Protein AF-A0A356QRQ1-F1 (afdb_monomer)

pLDDT: mean 95.32, std 6.41, range [57.16, 98.81]

Radius of gyration: 22.32 Å; Cα contacts (8 Å, |Δi|>4): 211; chains: 1; bounding box: 49×41×62 Å

Nearest PDB structures (foldseek):
  5tx7-assembly1_B  TM=9.606E-01  e=2.719E-17  Nitratidesulfovibrio vulgaris
  6pex-assembly1_A  TM=8.572E-01  e=1.741E-10  Vitis vinifera
  6ttb-assembly1_A  TM=8.511E-01  e=3.776E-10  Staphylococcus aureus
  2d0i-assembly2_C  TM=7.339E-01  e=2.917E-10  Pyrococcus horikoshii OT3
  6ttb-assembly1_B  TM=7.199E-01  e=9.935E-10  Staphylococcus aureus

Sequence (153 aa):
LSAENLAELPHLKLISVLATGVNVVDLEAAGARGITVCNVPGYSTPNVAQAVFALLLELTNQTALHAAEVRDGGWSSCPDFCFWRGELVELDGRTLGLVGYGAIGQAVAAVGRALGMNVLAARRKSSVSAEGVTYTDVDTIFRESDVVSLHCP

Solvent-accessible surface area (backbone atoms only — not comparable to full-atom values): 8901 Å² total; per-residue (Å²): 82,50,58,67,62,56,63,79,41,88,82,62,53,71,45,77,41,98,32,61,74,60,88,65,42,41,61,65,51,32,50,78,67,66,27,47,79,47,62,43,72,74,84,49,34,70,57,55,29,50,51,54,50,54,54,50,49,39,69,26,62,38,57,71,59,55,55,49,40,48,75,74,41,48,61,83,68,43,94,53,99,71,86,77,95,68,80,74,57,78,53,57,76,34,28,39,13,27,45,19,63,47,75,43,30,48,47,36,49,54,53,41,46,75,52,44,23,44,35,37,33,21,63,97,67,96,67,83,63,56,89,84,38,46,72,50,55,65,71,55,33,72,74,67,33,80,40,79,48,84,48,63,137

Mean predicted aligned error: 4.33 Å

Foldseek 3Di:
DDLVVVVVCLPAAEDEAAAPDDVVDPPVSCVVSNHYYHYDPPPCLLVLLVVVVVVVQCVQQVVVVVVVCVVVCVCVPDPDNDDDDDHHDQLAAFEEEEEDCPSNNVSNQVVSVVSNYQYEYEDDDDDPADPRYHYDHPVCSVVRGPHYDYDDD

Structure (mmCIF, N/CA/C/O backbone):
data_AF-A0A356QRQ1-F1
#
_entry.id   AF-A0A356QRQ1-F1
#
loop_
_atom_site.group_PDB
_atom_site.id
_atom_site.type_symbol
_atom_site.label_atom_id
_atom_site.label_alt_id
_atom_site.label_comp_id
_atom_site.label_asym_id
_atom_site.label_entity_id
_atom_site.label_seq_id
_atom_site.pdbx_PDB_ins_code
_atom_site.Cartn_x
_atom_site.Cartn_y
_atom_site.Cartn_z
_atom_site.occupancy
_atom_site.B_iso_or_equiv
_atom_site.auth_seq_id
_atom_site.auth_comp_id
_atom_site.auth_asym_id
_atom_site.auth_atom_id
_atom_site.pdbx_PDB_model_num
ATOM 1 N N . LEU A 1 1 ? -20.066 -11.560 12.930 1.00 94.38 1 LEU A N 1
ATOM 2 C CA . LEU A 1 1 ? -20.789 -11.760 14.201 1.00 94.38 1 LEU A CA 1
ATOM 3 C C . LEU A 1 1 ? -21.865 -10.697 14.293 1.00 94.38 1 LEU A C 1
ATOM 5 O O . LEU A 1 1 ? -21.554 -9.556 14.618 1.00 94.38 1 LEU A O 1
ATOM 9 N N . SER A 1 2 ? -23.086 -11.062 13.905 1.00 97.44 2 SER A N 1
ATOM 10 C CA . SER A 1 2 ? -24.252 -10.176 13.966 1.00 97.44 2 SER A CA 1
ATOM 11 C C . SER A 1 2 ? -24.839 -10.124 15.379 1.00 97.44 2 SER A C 1
ATOM 13 O O . SER A 1 2 ? -24.527 -10.969 16.224 1.00 97.44 2 SER A O 1
ATOM 15 N N . ALA A 1 3 ? -25.748 -9.178 15.621 1.00 97.38 3 ALA A N 1
ATOM 16 C CA . ALA A 1 3 ? -26.523 -9.114 16.856 1.00 97.38 3 ALA A CA 1
ATOM 17 C C . ALA A 1 3 ? -27.266 -10.424 17.190 1.00 97.38 3 ALA A C 1
ATOM 19 O O . ALA A 1 3 ? -27.376 -10.753 18.374 1.00 97.38 3 ALA A O 1
ATOM 20 N N . GLU A 1 4 ? -27.739 -11.157 16.175 1.00 97.75 4 GLU A N 1
ATOM 21 C CA . GLU A 1 4 ? -28.411 -12.458 16.310 1.00 97.75 4 GLU A CA 1
ATOM 22 C C . GLU A 1 4 ? -27.442 -13.530 16.812 1.00 97.75 4 GLU A C 1
ATOM 24 O O . GLU A 1 4 ? -27.704 -14.143 17.842 1.00 97.75 4 GLU A O 1
ATOM 29 N N . ASN A 1 5 ? -26.266 -13.676 16.182 1.00 97.12 5 ASN A N 1
ATOM 30 C CA . ASN A 1 5 ? -25.255 -14.641 16.642 1.00 97.12 5 ASN A CA 1
ATOM 31 C C . ASN A 1 5 ? -24.832 -14.367 18.091 1.00 97.12 5 ASN A C 1
ATOM 33 O O . ASN A 1 5 ? -24.624 -15.282 18.880 1.00 97.12 5 ASN A O 1
ATOM 37 N N . LEU A 1 6 ? -24.692 -13.088 18.447 1.00 97.75 6 LEU A N 1
ATOM 38 C CA . LEU A 1 6 ? -24.306 -12.677 19.794 1.00 97.75 6 LEU A CA 1
ATOM 39 C C . LEU A 1 6 ? -25.413 -12.942 20.832 1.00 97.75 6 LEU A C 1
ATOM 41 O O . LEU A 1 6 ? -25.104 -13.075 22.013 1.00 97.75 6 LEU A O 1
ATOM 45 N N . ALA A 1 7 ? -26.684 -13.030 20.420 1.00 96.81 7 ALA A N 1
ATOM 46 C CA . ALA A 1 7 ? -27.801 -13.368 21.307 1.00 96.81 7 ALA A CA 1
ATOM 47 C C . ALA A 1 7 ? -27.748 -14.829 21.772 1.00 96.81 7 ALA A C 1
ATOM 49 O O . ALA A 1 7 ? -28.129 -15.136 22.899 1.00 96.81 7 ALA A O 1
ATOM 50 N N . GLU A 1 8 ? -27.251 -15.715 20.910 1.00 97.88 8 GLU A N 1
ATOM 51 C CA . GLU A 1 8 ? -27.172 -17.159 21.147 1.00 97.88 8 GLU A CA 1
ATOM 52 C C . GLU A 1 8 ? -26.002 -17.556 22.067 1.00 97.88 8 GLU A C 1
ATOM 54 O O . GLU A 1 8 ? -25.875 -18.718 22.450 1.00 97.88 8 GLU A O 1
ATOM 59 N N . LEU A 1 9 ? -25.146 -16.601 22.453 1.00 97.62 9 LEU A N 1
ATOM 60 C CA . LEU A 1 9 ? -23.913 -16.835 23.210 1.00 97.62 9 LEU A CA 1
ATOM 61 C C . LEU A 1 9 ? -23.947 -16.134 24.586 1.00 97.62 9 LEU A C 1
ATOM 63 O O . LEU A 1 9 ? -23.162 -15.215 24.831 1.00 97.62 9 LEU A O 1
ATOM 67 N N . PRO A 1 10 ? -24.805 -16.572 25.532 1.00 95.81 10 PRO A N 1
ATOM 68 C CA . PRO A 1 10 ? -25.087 -15.847 26.781 1.00 95.81 10 PRO A CA 1
ATOM 69 C C . PRO A 1 10 ? -23.897 -15.745 27.749 1.00 95.81 10 PRO A C 1
ATOM 71 O O . PRO A 1 10 ? -23.930 -14.965 28.698 1.00 95.81 10 PRO A O 1
ATOM 74 N N . HIS A 1 11 ? -22.848 -16.542 27.541 1.00 97.88 11 HIS A N 1
ATOM 75 C CA . HIS A 1 11 ? -21.644 -16.552 28.376 1.00 97.88 11 HIS A CA 1
ATOM 76 C C . HIS A 1 11 ? -20.420 -15.932 27.692 1.00 97.88 11 HIS A C 1
ATOM 78 O O . HIS A 1 11 ? -19.337 -15.927 28.283 1.00 97.88 11 HIS A O 1
ATOM 84 N N . LEU A 1 12 ? -20.561 -15.426 26.462 1.00 98.31 12 LEU A N 1
ATOM 85 C CA . LEU A 1 12 ? -19.465 -14.786 25.743 1.00 98.31 12 LEU A CA 1
ATOM 86 C C . LEU A 1 12 ? -19.078 -13.475 26.435 1.00 98.31 12 LEU A C 1
ATOM 88 O O . LEU A 1 12 ? -19.932 -12.658 26.757 1.00 98.31 12 LEU A O 1
ATOM 92 N N . LYS A 1 13 ? -17.777 -13.277 26.660 1.00 98.19 13 LYS A N 1
ATOM 93 C CA . LYS A 1 13 ? -17.234 -12.074 27.324 1.00 98.19 13 LYS A CA 1
ATOM 94 C C . LYS A 1 13 ? -16.195 -11.331 26.490 1.00 98.19 13 LYS A C 1
ATOM 96 O O . LYS A 1 13 ? -15.921 -10.164 26.748 1.00 98.19 13 LYS A O 1
ATOM 101 N N . LEU A 1 14 ? -15.594 -12.013 25.517 1.00 98.19 14 LEU A N 1
ATOM 102 C CA . LEU A 1 14 ? -14.478 -11.499 24.736 1.00 98.19 14 LEU A CA 1
ATOM 103 C C . LEU A 1 14 ? -14.535 -12.037 23.308 1.00 98.19 14 LEU A C 1
ATOM 105 O O . LEU A 1 14 ? -14.670 -13.241 23.103 1.00 98.19 14 LEU A O 1
ATOM 109 N N . ILE A 1 15 ? -14.345 -11.144 22.343 1.00 98.31 15 ILE A N 1
ATOM 110 C CA . ILE A 1 15 ? -14.092 -11.455 20.938 1.00 98.31 15 ILE A CA 1
ATOM 111 C C . ILE A 1 15 ? -12.729 -10.863 20.589 1.00 98.31 15 ILE A C 1
ATOM 113 O O . ILE A 1 15 ? -12.535 -9.655 20.689 1.00 98.31 15 ILE A O 1
ATOM 117 N N . SER A 1 16 ? -11.784 -11.701 20.167 1.00 97.75 16 SER A N 1
ATOM 118 C CA . SER A 1 16 ? -10.493 -11.246 19.647 1.00 97.75 16 SER A CA 1
ATOM 119 C C . SER A 1 16 ? -10.456 -11.463 18.141 1.00 97.75 16 SER A C 1
ATOM 121 O O . SER A 1 16 ? -10.462 -12.601 17.670 1.00 97.75 16 SER A O 1
ATOM 123 N N . VAL A 1 17 ? -10.471 -10.373 17.380 1.00 97.31 17 VAL A N 1
ATOM 124 C CA . VAL A 1 17 ? -10.437 -10.410 15.920 1.00 97.31 17 VAL A CA 1
ATOM 125 C C . VAL A 1 17 ? -8.990 -10.552 15.465 1.00 97.31 17 VAL A C 1
ATOM 127 O O . VAL A 1 17 ? -8.145 -9.714 15.777 1.00 97.31 17 VAL A O 1
ATOM 130 N N . LEU A 1 18 ? -8.712 -11.586 14.672 1.00 96.12 18 LEU A N 1
ATOM 131 C CA . LEU A 1 18 ? -7.393 -11.857 14.087 1.00 96.12 18 LEU A CA 1
ATOM 132 C C . LEU A 1 18 ? -7.106 -10.957 12.869 1.00 96.12 18 LEU A C 1
ATOM 134 O O . LEU A 1 18 ? -6.673 -11.420 11.819 1.00 96.12 18 LEU A O 1
ATOM 138 N N . ALA A 1 19 ? -7.405 -9.665 12.995 1.00 94.31 19 ALA A N 1
ATOM 139 C CA . ALA A 1 19 ? -7.209 -8.648 11.972 1.00 94.31 19 ALA A CA 1
ATOM 140 C C . ALA A 1 19 ? -7.131 -7.256 12.614 1.00 94.31 19 ALA A C 1
ATOM 142 O O . ALA A 1 19 ? -7.434 -7.079 13.793 1.00 94.31 19 ALA A O 1
ATOM 143 N N . THR A 1 20 ? -6.763 -6.245 11.825 1.00 93.88 20 THR A N 1
ATOM 144 C CA . THR A 1 20 ? -6.854 -4.839 12.249 1.00 93.88 20 THR A CA 1
ATOM 145 C C . THR A 1 20 ? -8.283 -4.297 12.115 1.00 93.88 20 THR A C 1
ATOM 147 O O . THR A 1 20 ? -8.735 -3.557 12.985 1.00 93.88 20 THR A O 1
ATOM 150 N N . GLY A 1 21 ? -9.009 -4.668 11.055 1.00 91.44 21 GLY A N 1
ATOM 151 C CA . GLY A 1 21 ? -10.411 -4.286 10.860 1.00 91.44 21 GLY A CA 1
ATOM 152 C C . GLY A 1 21 ? -11.358 -5.092 11.750 1.00 91.44 21 GLY A C 1
ATOM 153 O O . GLY A 1 21 ? -11.165 -6.290 11.937 1.00 91.44 21 GLY A O 1
ATOM 154 N N . VAL A 1 22 ? -12.387 -4.431 12.284 1.00 95.38 22 VAL A N 1
ATOM 155 C CA . VAL A 1 22 ? -13.402 -5.034 13.174 1.00 95.38 22 VAL A CA 1
ATOM 156 C C . VAL A 1 22 ? -14.822 -4.967 12.604 1.00 95.38 22 VAL A C 1
ATOM 158 O O . VAL A 1 22 ? -15.771 -5.357 13.270 1.00 95.38 22 VAL A O 1
ATOM 161 N N . ASN A 1 23 ? -14.975 -4.539 11.350 1.00 93.69 23 ASN A N 1
ATOM 162 C CA . ASN A 1 23 ? -16.251 -4.398 10.633 1.00 93.69 23 ASN A CA 1
ATOM 163 C C . ASN A 1 23 ? -17.017 -5.720 10.428 1.00 93.69 23 ASN A C 1
ATOM 165 O O . ASN A 1 23 ? -18.154 -5.713 9.971 1.00 93.69 23 ASN A O 1
ATOM 169 N N . VAL A 1 24 ? -16.406 -6.855 10.771 1.00 95.12 24 VAL A N 1
ATOM 170 C CA . VAL A 1 24 ? -17.046 -8.178 10.792 1.00 95.12 24 VAL A CA 1
ATOM 171 C C . VAL A 1 24 ? -17.787 -8.469 12.105 1.00 95.12 24 VAL A C 1
ATOM 173 O O . VAL A 1 24 ? -18.426 -9.517 12.224 1.00 95.12 24 VAL A O 1
ATOM 176 N N . VAL A 1 25 ? -17.696 -7.585 13.102 1.00 97.25 25 VAL A N 1
ATOM 177 C CA . VAL A 1 25 ? -18.378 -7.686 14.398 1.00 97.25 25 VAL A CA 1
ATOM 178 C C . VAL A 1 25 ? -19.322 -6.501 14.555 1.00 97.25 25 VAL A C 1
ATOM 180 O O . VAL A 1 25 ? -18.917 -5.355 14.374 1.00 97.25 25 VAL A O 1
ATOM 183 N N . ASP A 1 26 ? -20.567 -6.775 14.931 1.00 97.75 26 ASP A N 1
ATOM 184 C CA . ASP A 1 26 ? -21.500 -5.744 15.374 1.00 97.75 26 ASP A CA 1
ATOM 185 C C . ASP A 1 26 ? -21.047 -5.200 16.738 1.00 97.75 26 ASP A C 1
ATOM 187 O O . ASP A 1 26 ? -21.302 -5.792 17.791 1.00 97.75 26 ASP A O 1
ATOM 191 N N . LEU A 1 27 ? -20.285 -4.104 16.705 1.00 97.81 27 LEU A N 1
ATOM 192 C CA . LEU A 1 27 ? -19.688 -3.503 17.898 1.00 97.81 27 LEU A CA 1
ATOM 193 C C . LEU A 1 27 ? -20.742 -2.930 18.848 1.00 97.81 27 LEU A C 1
ATOM 195 O O . LEU A 1 27 ? -20.533 -2.946 20.061 1.00 97.81 27 LEU A O 1
ATOM 199 N N . GLU A 1 28 ? -21.862 -2.445 18.312 1.00 97.94 28 GLU A N 1
ATOM 200 C CA . GLU A 1 28 ? -22.953 -1.897 19.113 1.00 97.94 28 GLU A CA 1
ATOM 201 C C . GLU A 1 28 ? -23.658 -3.021 19.876 1.00 97.94 28 GLU A C 1
ATOM 203 O O . GLU A 1 28 ? -23.780 -2.958 21.101 1.00 97.94 28 GLU A O 1
ATOM 208 N N . ALA A 1 29 ? -24.018 -4.109 19.190 1.00 97.81 29 ALA A N 1
ATOM 209 C CA . ALA A 1 29 ? -24.637 -5.269 19.822 1.00 97.81 29 ALA A CA 1
ATOM 210 C C . ALA A 1 29 ? -23.697 -5.998 20.797 1.00 97.81 29 ALA A C 1
ATOM 212 O O . ALA A 1 29 ? -24.154 -6.530 21.813 1.00 97.81 29 ALA A O 1
ATOM 213 N N . ALA A 1 30 ? -22.392 -6.037 20.508 1.00 97.81 30 ALA A N 1
ATOM 214 C CA . ALA A 1 30 ? -21.390 -6.565 21.431 1.00 97.81 30 ALA A CA 1
ATOM 215 C C . ALA A 1 30 ? -21.286 -5.688 22.690 1.00 97.81 30 ALA A C 1
ATOM 217 O O . ALA A 1 30 ? -21.359 -6.200 23.810 1.00 97.81 30 ALA A O 1
ATOM 218 N N . GLY A 1 31 ? -21.206 -4.365 22.511 1.00 97.62 31 GLY A N 1
ATOM 219 C CA . GLY A 1 31 ? -21.138 -3.390 23.598 1.00 97.62 31 GLY A CA 1
ATOM 220 C C . GLY A 1 31 ? -22.374 -3.410 24.499 1.00 97.62 31 GLY A C 1
ATOM 221 O O . GLY A 1 31 ? -22.234 -3.455 25.721 1.00 97.62 31 GLY A O 1
ATOM 222 N N . ALA A 1 32 ? -23.576 -3.480 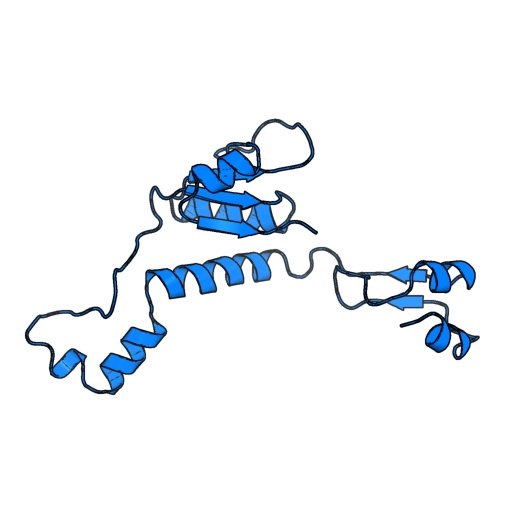23.919 1.00 97.62 32 ALA A N 1
ATOM 223 C CA . ALA A 1 32 ? -24.839 -3.562 24.661 1.00 97.62 32 ALA A CA 1
ATOM 224 C C . ALA A 1 32 ? -24.930 -4.798 25.577 1.00 97.62 32 ALA A C 1
ATOM 226 O O . ALA A 1 32 ? -25.646 -4.782 26.577 1.00 97.62 32 ALA A O 1
ATOM 227 N N . ARG A 1 33 ? -24.189 -5.865 25.257 1.00 97.00 33 ARG A N 1
ATOM 228 C CA . ARG A 1 33 ? -24.112 -7.106 26.045 1.00 97.00 33 ARG A CA 1
ATOM 229 C C . ARG A 1 33 ? -22.884 -7.176 26.957 1.00 97.00 33 ARG A C 1
ATOM 231 O O . ARG A 1 33 ? -22.670 -8.198 27.603 1.00 97.00 33 ARG A O 1
ATOM 238 N N . GLY A 1 34 ? -22.070 -6.120 27.013 1.00 97.75 34 GLY A N 1
ATOM 239 C CA . GLY A 1 34 ? -20.839 -6.094 27.806 1.00 97.75 34 GLY A CA 1
ATOM 240 C C . GLY A 1 34 ? -19.739 -7.021 27.276 1.00 97.75 34 GLY A C 1
ATOM 241 O O . GLY A 1 34 ? -18.892 -7.466 28.048 1.00 97.75 34 GLY A O 1
ATOM 242 N N . ILE A 1 35 ? -19.752 -7.336 25.977 1.00 98.56 35 ILE A N 1
ATOM 243 C CA . ILE A 1 35 ? -18.738 -8.169 25.325 1.00 98.56 35 ILE A CA 1
ATOM 244 C C . ILE A 1 35 ? -17.595 -7.268 24.853 1.00 98.56 35 ILE A C 1
ATOM 246 O O . ILE A 1 35 ? -17.792 -6.382 24.023 1.00 98.56 35 ILE A O 1
ATOM 250 N N . THR A 1 36 ? -16.380 -7.522 25.336 1.00 98.38 36 THR A N 1
ATOM 251 C CA . THR A 1 36 ? -15.184 -6.806 24.872 1.00 98.38 36 THR A CA 1
ATOM 252 C C . THR A 1 36 ? -14.792 -7.282 23.475 1.00 98.38 36 THR A C 1
ATOM 254 O O . THR A 1 36 ? -14.698 -8.486 23.237 1.00 98.38 36 THR A O 1
ATOM 257 N N . VAL A 1 37 ? -14.500 -6.351 22.563 1.00 98.06 37 VAL A N 1
ATOM 258 C CA . VAL A 1 37 ? -13.960 -6.657 21.229 1.00 98.06 37 VAL A CA 1
ATOM 259 C C . VAL A 1 37 ? -12.542 -6.105 21.111 1.00 98.06 37 VAL A C 1
ATOM 261 O O . VAL A 1 37 ? -12.323 -4.905 21.250 1.00 98.06 37 VAL A O 1
ATOM 264 N N . CYS A 1 38 ? -11.585 -6.988 20.835 1.00 97.88 38 CYS A N 1
ATOM 265 C CA . CYS A 1 38 ? -10.180 -6.662 20.606 1.00 97.88 38 CYS A CA 1
ATOM 266 C C . CYS A 1 38 ? -9.803 -6.913 19.142 1.00 97.88 38 CYS A C 1
ATOM 268 O O . CYS A 1 38 ? -10.385 -7.774 18.482 1.00 97.88 38 CYS A O 1
ATOM 270 N N . ASN A 1 39 ? -8.794 -6.200 18.648 1.00 97.31 39 ASN A N 1
ATOM 271 C CA . ASN A 1 39 ? -8.203 -6.405 17.328 1.00 97.31 39 ASN A CA 1
ATOM 272 C C . ASN A 1 39 ? -6.674 -6.505 17.428 1.00 97.31 39 ASN A C 1
ATOM 274 O O . ASN A 1 39 ? -6.091 -6.306 18.495 1.00 97.31 39 ASN A O 1
ATOM 278 N N . VAL A 1 40 ? -6.022 -6.794 16.303 1.00 95.94 40 VAL A N 1
ATOM 279 C CA . VAL A 1 40 ? -4.559 -6.832 16.201 1.00 95.94 40 VAL A CA 1
ATOM 280 C C . VAL A 1 40 ? -4.107 -5.755 15.207 1.00 95.94 40 VAL A C 1
ATOM 282 O O . VAL A 1 40 ? -4.121 -5.980 13.992 1.00 95.94 40 VAL A O 1
ATOM 285 N N . PRO A 1 41 ? -3.749 -4.545 15.669 1.00 92.94 41 PRO A N 1
ATOM 286 C CA . PRO A 1 41 ? -3.205 -3.509 14.800 1.00 92.94 41 PRO A CA 1
ATOM 287 C C . PRO A 1 41 ? -1.725 -3.763 14.474 1.00 92.94 41 PRO A C 1
ATOM 289 O O . PRO A 1 41 ? -0.970 -4.286 15.287 1.00 92.94 41 PRO A O 1
ATOM 292 N N . GLY A 1 42 ? -1.293 -3.361 13.276 1.00 91.94 42 GLY A N 1
ATOM 293 C CA . GLY A 1 42 ? 0.129 -3.255 12.917 1.00 91.94 42 GLY A CA 1
ATOM 294 C C . GLY A 1 42 ? 0.868 -4.559 12.587 1.00 91.94 42 GLY A C 1
ATOM 295 O O . GLY A 1 42 ? 2.006 -4.473 12.129 1.00 91.94 42 GLY A O 1
ATOM 296 N N . TYR A 1 43 ? 0.240 -5.733 12.737 1.00 93.50 43 TYR A N 1
ATOM 297 C CA .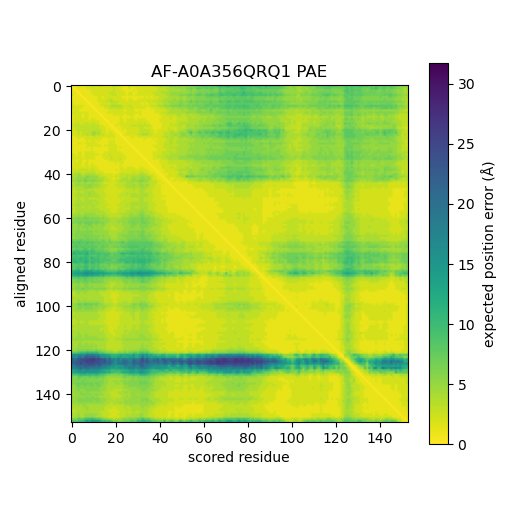 TYR A 1 43 ? 0.881 -7.049 12.551 1.00 93.50 43 TYR A CA 1
ATOM 298 C C . TYR A 1 43 ? 1.473 -7.283 11.151 1.00 93.50 43 TYR A C 1
ATOM 300 O O . TYR A 1 43 ? 2.409 -8.064 11.004 1.00 93.50 43 TYR A O 1
ATOM 308 N N . SER A 1 44 ? 0.932 -6.623 10.124 1.00 94.31 44 SER A N 1
ATOM 309 C CA . SER A 1 44 ? 1.283 -6.857 8.719 1.00 94.31 44 SER A CA 1
ATOM 310 C C . SER A 1 44 ? 1.896 -5.647 8.021 1.00 94.31 44 SER A C 1
ATOM 312 O O . SER A 1 44 ? 2.070 -5.692 6.808 1.00 94.31 44 SER A O 1
ATOM 314 N N . THR A 1 45 ? 2.264 -4.579 8.741 1.00 96.50 45 THR A N 1
ATOM 315 C CA . THR A 1 45 ? 2.749 -3.333 8.112 1.00 96.50 45 THR A CA 1
ATOM 316 C C . THR A 1 45 ? 3.870 -3.564 7.080 1.00 96.50 45 THR A C 1
ATOM 318 O O . THR A 1 45 ? 3.705 -3.121 5.941 1.00 96.50 45 THR A O 1
ATOM 321 N N . PRO A 1 46 ? 4.962 -4.297 7.392 1.00 96.81 46 PRO A N 1
ATOM 322 C CA . PRO A 1 46 ? 6.010 -4.571 6.406 1.00 96.81 46 PRO A CA 1
ATOM 323 C C . PRO A 1 46 ? 5.532 -5.469 5.261 1.00 96.81 46 PRO A C 1
ATOM 325 O O . PRO A 1 46 ? 5.924 -5.265 4.119 1.00 96.81 46 PRO A O 1
ATOM 328 N N . ASN A 1 47 ? 4.668 -6.443 5.555 1.00 98.00 47 ASN A N 1
ATOM 329 C CA . ASN A 1 47 ? 4.159 -7.391 4.566 1.00 98.00 47 ASN A CA 1
ATOM 330 C C . ASN A 1 47 ? 3.256 -6.696 3.533 1.00 98.00 47 ASN A C 1
ATOM 332 O O . ASN A 1 47 ? 3.433 -6.890 2.336 1.00 98.00 47 ASN A O 1
ATOM 336 N N . VAL A 1 48 ? 2.357 -5.811 3.977 1.00 98.31 48 VAL A N 1
ATOM 337 C CA . VAL A 1 48 ? 1.515 -5.018 3.070 1.00 98.31 48 VAL A CA 1
ATOM 338 C C . VAL A 1 48 ? 2.376 -4.098 2.206 1.00 98.31 48 VAL A C 1
ATOM 340 O O . VAL A 1 48 ? 2.141 -4.009 1.005 1.00 98.31 48 VAL A O 1
ATOM 343 N N . ALA A 1 49 ? 3.401 -3.458 2.779 1.00 98.44 49 ALA A N 1
ATOM 344 C CA . ALA A 1 49 ? 4.322 -2.641 1.995 1.00 98.44 49 ALA A CA 1
ATOM 345 C C . ALA A 1 49 ? 5.062 -3.471 0.930 1.00 98.44 49 ALA A C 1
ATOM 347 O O . ALA A 1 49 ? 5.136 -3.057 -0.222 1.00 98.44 49 ALA A O 1
ATOM 348 N N . GLN A 1 50 ? 5.541 -4.669 1.276 1.00 98.69 50 GLN A N 1
ATOM 349 C CA . GLN A 1 50 ? 6.157 -5.591 0.315 1.00 98.69 50 GLN A CA 1
ATOM 350 C C . GLN A 1 50 ? 5.182 -6.007 -0.792 1.00 98.69 50 GLN A C 1
ATOM 352 O O . GLN A 1 50 ? 5.570 -6.038 -1.955 1.00 98.69 50 GLN A O 1
ATOM 357 N N . ALA A 1 51 ? 3.918 -6.277 -0.456 1.00 98.69 51 ALA A N 1
ATOM 358 C CA . ALA A 1 51 ? 2.899 -6.642 -1.436 1.00 98.69 51 ALA A CA 1
ATOM 359 C C . ALA A 1 51 ? 2.630 -5.517 -2.451 1.00 98.69 51 ALA A C 1
ATOM 361 O O . ALA A 1 51 ? 2.482 -5.803 -3.637 1.00 98.69 51 ALA A O 1
ATOM 362 N N . VAL A 1 52 ? 2.634 -4.246 -2.020 1.00 98.81 52 VAL A N 1
ATOM 363 C CA . VAL A 1 52 ? 2.527 -3.089 -2.932 1.00 98.81 52 VAL A CA 1
ATOM 364 C C . VAL A 1 52 ? 3.629 -3.130 -3.990 1.00 98.81 52 VAL A C 1
ATOM 366 O O . VAL A 1 52 ? 3.337 -3.027 -5.178 1.00 98.81 52 VAL A O 1
ATOM 369 N N . PHE A 1 53 ? 4.883 -3.333 -3.578 1.00 98.75 53 PHE A N 1
ATOM 370 C CA . PHE A 1 53 ? 6.006 -3.366 -4.517 1.00 98.75 53 PHE A CA 1
ATOM 371 C C . PHE A 1 53 ? 6.087 -4.660 -5.322 1.00 98.75 53 PHE A C 1
ATOM 373 O O . PHE A 1 53 ? 6.514 -4.609 -6.467 1.00 98.75 53 PHE A O 1
ATOM 380 N N . ALA A 1 54 ? 5.633 -5.796 -4.790 1.00 98.75 54 ALA A N 1
ATOM 381 C CA . ALA A 1 54 ? 5.515 -7.026 -5.569 1.00 98.75 54 ALA A CA 1
ATOM 382 C C . ALA A 1 54 ? 4.550 -6.841 -6.752 1.00 98.75 54 ALA A C 1
ATOM 384 O O . ALA A 1 54 ? 4.878 -7.206 -7.878 1.00 98.75 54 ALA A O 1
ATOM 385 N N . LEU A 1 55 ? 3.392 -6.217 -6.509 1.00 98.75 55 LEU A N 1
ATOM 386 C CA . LEU A 1 55 ? 2.421 -5.898 -7.557 1.00 98.75 55 LEU A CA 1
ATOM 387 C C . LEU A 1 55 ? 2.968 -4.853 -8.532 1.00 98.75 55 LEU A C 1
ATOM 389 O O . LEU A 1 55 ? 2.899 -5.053 -9.741 1.00 98.75 55 LEU A O 1
ATOM 393 N N . LEU A 1 56 ? 3.530 -3.756 -8.016 1.00 98.62 56 LEU A N 1
ATOM 394 C CA . LEU A 1 56 ? 4.073 -2.685 -8.848 1.00 98.62 56 LEU A CA 1
ATOM 395 C C . LEU A 1 56 ? 5.203 -3.187 -9.755 1.00 98.62 56 LEU A C 1
ATOM 397 O O . LEU A 1 56 ? 5.174 -2.929 -10.952 1.00 98.62 56 LEU A O 1
ATOM 401 N N . LEU A 1 57 ? 6.166 -3.934 -9.212 1.00 98.50 57 LEU A N 1
ATOM 402 C CA . LEU A 1 57 ? 7.302 -4.437 -9.985 1.00 98.50 57 LEU A CA 1
ATOM 403 C C . LEU A 1 57 ? 6.888 -5.489 -11.012 1.00 98.50 57 LEU A C 1
ATOM 405 O O . LEU A 1 57 ? 7.482 -5.532 -12.086 1.00 98.50 57 LEU A O 1
ATOM 409 N N . GLU A 1 58 ? 5.871 -6.306 -10.731 1.00 98.25 58 GLU A N 1
ATOM 410 C CA . GLU A 1 58 ? 5.336 -7.213 -11.748 1.00 98.25 58 GLU A CA 1
ATOM 411 C C . GLU A 1 58 ? 4.629 -6.445 -12.869 1.00 98.25 58 GLU A C 1
ATOM 413 O O . GLU A 1 58 ? 4.769 -6.810 -14.030 1.00 98.25 58 GLU A O 1
ATOM 418 N N . LEU A 1 59 ? 3.935 -5.344 -12.567 1.00 97.44 59 LEU A N 1
ATOM 419 C CA . LEU A 1 59 ? 3.342 -4.496 -13.605 1.00 97.44 59 LEU A CA 1
ATOM 420 C C . LEU A 1 59 ? 4.400 -3.803 -14.472 1.00 97.44 59 LEU A C 1
ATOM 422 O O . LEU A 1 59 ? 4.181 -3.649 -15.670 1.00 97.44 59 LEU A O 1
ATOM 426 N N . THR A 1 60 ? 5.534 -3.401 -13.895 1.00 97.69 60 THR A N 1
ATOM 427 C CA . THR A 1 60 ? 6.565 -2.649 -14.624 1.00 97.69 60 THR A CA 1
ATOM 428 C C . THR A 1 60 ? 7.626 -3.517 -15.298 1.00 97.69 60 THR A C 1
ATOM 430 O O . THR A 1 60 ? 8.250 -3.061 -16.252 1.00 97.69 60 THR A O 1
ATOM 433 N N . ASN A 1 61 ? 7.846 -4.748 -14.822 1.00 97.00 61 ASN A N 1
ATOM 434 C CA . ASN A 1 61 ? 8.868 -5.664 -15.352 1.00 97.00 61 ASN A CA 1
ATOM 435 C C . ASN A 1 61 ? 8.282 -6.941 -15.975 1.00 97.00 61 ASN A C 1
ATOM 437 O O . ASN A 1 61 ? 8.970 -7.628 -16.730 1.00 97.00 61 ASN A O 1
ATOM 441 N N . GLN A 1 62 ? 7.031 -7.288 -15.647 1.00 97.06 62 GLN A N 1
ATOM 442 C CA . GLN A 1 62 ? 6.289 -8.433 -16.190 1.00 97.06 62 GLN A CA 1
ATOM 443 C C . GLN A 1 62 ? 7.093 -9.737 -16.124 1.00 97.06 62 GLN A C 1
ATOM 445 O O . GLN A 1 62 ? 7.228 -10.472 -17.107 1.00 97.06 62 GLN A O 1
ATOM 450 N N . THR A 1 63 ? 7.715 -10.005 -14.978 1.00 97.31 63 THR A N 1
ATOM 451 C CA . THR A 1 63 ? 8.691 -11.091 -14.852 1.00 97.31 63 THR A CA 1
ATOM 452 C C . THR A 1 63 ? 8.056 -12.457 -15.084 1.00 97.31 63 THR A C 1
ATOM 454 O O . THR A 1 63 ? 8.678 -13.328 -15.699 1.00 97.31 63 THR A O 1
ATOM 457 N N . ALA A 1 64 ? 6.796 -12.641 -14.675 1.00 97.44 64 ALA A N 1
ATOM 458 C CA . ALA A 1 64 ? 6.084 -13.893 -14.892 1.00 97.44 64 ALA A CA 1
ATOM 459 C C . ALA A 1 64 ? 5.791 -14.133 -16.381 1.00 97.44 64 ALA A C 1
ATOM 461 O O . ALA A 1 64 ? 5.941 -15.263 -16.858 1.00 97.44 64 ALA A O 1
ATOM 462 N N . LEU A 1 65 ? 5.427 -13.074 -17.114 1.00 97.38 65 LEU A N 1
ATOM 463 C CA . LEU A 1 65 ? 5.196 -13.118 -18.561 1.00 97.38 65 LEU A CA 1
ATOM 464 C C . LEU A 1 65 ? 6.474 -13.518 -19.301 1.00 97.38 65 LEU A C 1
ATOM 466 O O . LEU A 1 65 ? 6.478 -14.495 -20.048 1.00 97.38 65 LEU A O 1
ATOM 470 N N . HIS A 1 66 ? 7.577 -12.812 -19.046 1.00 97.50 66 HIS A N 1
ATOM 471 C CA . HIS A 1 66 ? 8.858 -13.114 -19.681 1.00 97.50 66 HIS A CA 1
ATOM 472 C C . HIS A 1 66 ? 9.335 -14.531 -19.347 1.00 97.50 66 HIS A C 1
ATOM 474 O O . HIS A 1 66 ? 9.807 -15.247 -20.226 1.00 97.50 66 HIS A O 1
ATOM 480 N N . ALA A 1 67 ? 9.146 -14.993 -18.107 1.00 97.81 67 ALA A N 1
ATOM 481 C CA . ALA A 1 67 ? 9.484 -16.362 -17.735 1.00 97.81 67 ALA A CA 1
ATOM 482 C C . ALA A 1 67 ? 8.668 -17.411 -18.513 1.00 97.81 67 ALA A C 1
ATOM 484 O O . ALA A 1 67 ? 9.193 -18.484 -18.811 1.00 97.81 67 ALA A O 1
ATOM 485 N N . ALA A 1 68 ? 7.398 -17.134 -18.829 1.00 98.00 68 ALA A N 1
ATOM 486 C CA . ALA A 1 68 ? 6.577 -18.011 -19.664 1.00 98.00 68 ALA A CA 1
ATOM 487 C C . ALA A 1 68 ? 7.065 -18.034 -21.117 1.00 98.00 68 ALA A C 1
ATOM 489 O O . ALA A 1 68 ? 7.331 -19.110 -21.641 1.00 98.00 68 ALA A O 1
ATOM 490 N N . GLU A 1 69 ? 7.308 -16.867 -21.713 1.00 97.44 69 GLU A N 1
ATOM 491 C CA . GLU A 1 69 ? 7.821 -16.750 -23.085 1.00 97.44 69 GLU A CA 1
ATOM 492 C C . GLU A 1 69 ? 9.156 -17.477 -23.273 1.00 97.44 69 GLU A C 1
ATOM 494 O O . GLU A 1 69 ? 9.385 -18.123 -24.293 1.00 97.44 69 GLU A O 1
ATOM 499 N N . VAL A 1 70 ? 10.046 -17.413 -22.277 1.00 97.88 70 VAL A N 1
ATOM 500 C CA . VAL A 1 70 ? 11.315 -18.151 -22.313 1.00 97.88 70 VAL A CA 1
ATOM 501 C C . VAL A 1 70 ? 11.078 -19.661 -22.332 1.00 97.88 70 VAL A C 1
ATOM 503 O O . VAL A 1 70 ? 11.730 -20.360 -23.108 1.00 97.88 70 VAL A O 1
ATOM 506 N N . ARG A 1 71 ? 10.148 -20.172 -21.514 1.00 98.12 71 ARG A N 1
ATOM 507 C CA . ARG A 1 71 ? 9.802 -21.605 -21.501 1.00 98.12 71 ARG A CA 1
ATOM 508 C C . ARG A 1 71 ? 9.212 -22.069 -22.832 1.00 98.12 71 ARG A C 1
ATOM 510 O O . ARG A 1 71 ? 9.485 -23.196 -23.234 1.00 98.12 71 ARG A O 1
ATOM 517 N N . ASP A 1 72 ? 8.501 -21.188 -23.526 1.00 97.56 72 ASP A N 1
ATOM 518 C CA . ASP A 1 72 ? 7.890 -21.464 -24.830 1.00 97.56 72 ASP A CA 1
ATOM 519 C C . ASP A 1 72 ? 8.863 -21.258 -26.011 1.00 97.56 72 ASP A C 1
ATOM 521 O O . ASP A 1 72 ? 8.477 -21.333 -27.177 1.00 97.56 72 ASP A O 1
ATOM 525 N N . GLY A 1 73 ? 10.153 -21.035 -25.731 1.00 97.50 73 GLY A N 1
ATOM 526 C CA . GLY A 1 73 ? 11.205 -20.911 -26.744 1.00 97.50 73 GLY A CA 1
ATOM 527 C C . GLY A 1 73 ? 11.372 -19.501 -27.316 1.00 97.50 73 GLY A C 1
ATOM 528 O O . GLY A 1 73 ? 12.194 -19.303 -28.215 1.00 97.50 73 GLY A O 1
ATOM 529 N N . GLY A 1 74 ? 10.662 -18.509 -26.769 1.00 96.44 74 GLY A N 1
ATOM 530 C CA . GLY A 1 74 ? 10.711 -17.114 -27.204 1.00 96.44 74 GLY A CA 1
ATOM 531 C C . GLY A 1 74 ? 12.134 -16.557 -27.241 1.00 96.44 74 GLY A C 1
ATOM 532 O O . GLY A 1 74 ? 12.520 -15.966 -28.246 1.00 96.44 74 GLY A O 1
ATOM 533 N N . TRP A 1 75 ? 12.956 -16.850 -26.224 1.00 97.44 75 TRP A N 1
ATOM 534 C CA . TRP A 1 75 ? 14.364 -16.427 -26.196 1.00 97.44 75 TRP A CA 1
ATOM 535 C C . TRP A 1 75 ? 15.174 -17.027 -27.347 1.00 97.44 75 TRP A C 1
ATOM 537 O O . TRP A 1 75 ? 15.841 -16.306 -28.078 1.00 97.44 75 TRP A O 1
ATOM 547 N N . SER A 1 76 ? 15.123 -18.349 -27.525 1.00 97.31 76 SER A N 1
ATOM 548 C CA . SER A 1 76 ? 15.927 -19.050 -28.536 1.00 97.31 76 SER A CA 1
ATOM 549 C C . SER A 1 76 ? 15.513 -18.712 -29.967 1.00 97.31 76 SER A C 1
ATOM 551 O O . SER A 1 76 ? 16.332 -18.805 -30.874 1.00 97.31 76 SER A O 1
ATOM 553 N N . SER A 1 77 ? 14.249 -18.336 -30.167 1.00 96.81 77 SER A N 1
ATOM 554 C CA . SER A 1 77 ? 13.723 -17.887 -31.459 1.00 96.81 77 SER A CA 1
ATOM 555 C C . SER A 1 77 ? 13.947 -16.398 -31.742 1.00 96.81 77 SER A C 1
ATOM 557 O O . SER A 1 77 ? 13.685 -15.950 -32.859 1.00 96.81 77 SER A O 1
ATOM 559 N N . CYS A 1 78 ? 14.391 -15.620 -30.748 1.00 96.56 78 CYS A N 1
ATOM 560 C CA . CYS A 1 78 ? 14.583 -14.187 -30.906 1.00 96.56 78 CYS A CA 1
ATOM 561 C C . CYS A 1 78 ? 15.786 -13.916 -31.827 1.00 96.56 78 CYS A C 1
ATOM 563 O O . CYS A 1 78 ? 16.859 -14.476 -31.599 1.00 96.56 78 CYS A O 1
ATOM 565 N N . PRO A 1 79 ? 15.637 -13.075 -32.868 1.00 96.62 79 PRO A N 1
ATOM 566 C CA . PRO A 1 79 ? 16.758 -12.703 -33.729 1.00 96.62 79 PRO A CA 1
ATOM 567 C C . PRO A 1 79 ? 17.768 -11.779 -33.028 1.00 96.62 79 PRO A C 1
ATOM 569 O O . PRO A 1 79 ? 18.919 -11.705 -33.455 1.00 96.62 79 PRO A O 1
ATOM 572 N N . ASP A 1 80 ? 17.345 -11.089 -31.967 1.00 97.31 80 ASP A N 1
ATOM 573 C CA . ASP A 1 80 ? 18.166 -10.175 -31.180 1.00 97.31 80 ASP A CA 1
ATOM 574 C C . ASP A 1 80 ? 18.773 -10.869 -29.950 1.00 97.31 80 ASP A C 1
ATOM 576 O O . ASP A 1 80 ? 18.328 -11.925 -29.502 1.00 97.31 80 ASP A O 1
ATOM 580 N N . PHE A 1 81 ? 19.799 -10.248 -29.360 1.00 95.75 81 PHE A N 1
ATOM 581 C CA . PHE A 1 81 ? 20.457 -10.754 -28.147 1.00 95.75 81 PHE A CA 1
ATOM 582 C C . PHE A 1 81 ? 19.519 -10.819 -26.923 1.00 95.75 81 PHE A C 1
ATOM 584 O O . PHE A 1 81 ? 19.720 -11.647 -26.032 1.00 95.75 81 PHE A O 1
ATOM 591 N N . CYS A 1 82 ? 18.513 -9.945 -26.862 1.00 95.88 82 CYS A N 1
ATOM 592 C CA . CYS A 1 82 ? 17.535 -9.870 -25.781 1.00 95.88 82 CYS A CA 1
ATOM 593 C C . CYS A 1 82 ? 16.143 -9.527 -26.328 1.00 95.88 82 CYS A C 1
ATOM 595 O O . CYS A 1 82 ? 16.011 -9.036 -27.447 1.00 95.88 82 CYS A O 1
ATOM 597 N N . PHE A 1 83 ? 15.101 -9.774 -25.530 1.00 96.00 83 PHE A N 1
ATOM 598 C CA . PHE A 1 83 ? 13.727 -9.418 -25.881 1.00 96.00 83 PHE A CA 1
ATOM 599 C C . PHE A 1 83 ? 12.916 -9.012 -24.651 1.00 96.00 83 PHE A C 1
ATOM 601 O O . PHE A 1 83 ? 13.262 -9.354 -23.520 1.00 96.00 83 PHE A O 1
ATOM 608 N N . TRP A 1 84 ? 11.800 -8.334 -24.902 1.00 95.88 84 TRP A N 1
ATOM 609 C CA . TRP A 1 84 ? 10.754 -8.057 -23.925 1.00 95.88 84 TRP A CA 1
ATOM 610 C C . TRP A 1 84 ? 9.378 -8.061 -24.598 1.00 95.88 84 TRP A C 1
ATOM 612 O O . TRP A 1 84 ? 9.247 -7.842 -25.806 1.00 95.88 84 TRP A O 1
ATOM 622 N N . ARG A 1 85 ? 8.334 -8.341 -23.819 1.00 89.81 85 ARG A N 1
ATOM 623 C CA . ARG A 1 85 ? 6.930 -8.370 -24.242 1.00 89.81 85 ARG A CA 1
ATOM 624 C C . ARG A 1 85 ? 6.140 -7.307 -23.487 1.00 89.81 85 ARG A C 1
ATOM 626 O O . ARG A 1 85 ? 5.299 -7.619 -22.656 1.00 89.81 85 ARG A O 1
ATOM 633 N N . GLY A 1 86 ? 6.419 -6.052 -23.816 1.00 86.81 86 GLY A N 1
ATOM 634 C CA . GLY A 1 86 ? 5.830 -4.885 -23.164 1.00 86.81 86 GLY A CA 1
ATOM 635 C C . GLY A 1 86 ? 6.893 -3.860 -22.798 1.00 86.81 86 GLY A C 1
ATOM 636 O O . GLY A 1 86 ? 8.086 -4.137 -22.866 1.00 86.81 86 GLY A O 1
ATOM 637 N N . GLU A 1 87 ? 6.464 -2.651 -22.470 1.00 91.88 87 GLU A N 1
ATOM 638 C CA . GLU A 1 87 ? 7.380 -1.611 -22.014 1.00 91.88 87 GLU A CA 1
ATOM 639 C C . GLU A 1 87 ? 7.899 -1.949 -20.612 1.00 91.88 87 GLU A C 1
ATOM 641 O O . GLU A 1 87 ? 7.114 -2.230 -19.707 1.00 91.88 87 GLU A O 1
ATOM 646 N N . LEU A 1 88 ? 9.222 -1.909 -20.438 1.00 96.12 88 LEU A N 1
ATOM 647 C CA . LEU A 1 88 ? 9.844 -1.987 -19.122 1.00 96.12 88 LEU A CA 1
ATOM 648 C C . LEU A 1 88 ? 9.901 -0.582 -18.527 1.00 96.12 88 LEU A C 1
ATOM 650 O O . LEU A 1 88 ? 10.435 0.334 -19.154 1.00 96.12 88 LEU A O 1
ATOM 654 N N . VAL A 1 89 ? 9.362 -0.416 -17.321 1.00 97.38 89 VAL A N 1
ATOM 655 C CA . VAL A 1 89 ? 9.250 0.897 -16.674 1.00 97.38 89 VAL A CA 1
ATOM 656 C C . VAL A 1 89 ? 10.140 0.957 -15.437 1.00 97.38 89 VAL A C 1
ATOM 658 O O . VAL A 1 89 ? 9.942 0.228 -14.465 1.00 97.38 89 VAL A O 1
ATOM 661 N N . GLU A 1 90 ? 11.110 1.869 -15.456 1.00 97.81 90 GLU A N 1
ATOM 662 C CA . GLU A 1 90 ? 11.940 2.174 -14.291 1.00 97.81 90 GLU A CA 1
ATOM 663 C C . GLU A 1 90 ? 11.191 3.088 -13.309 1.00 97.81 90 GLU A C 1
ATOM 665 O O . GLU A 1 90 ? 10.462 4.003 -13.710 1.00 97.81 90 GLU A O 1
ATOM 670 N N . LEU A 1 91 ? 11.354 2.809 -12.011 1.00 98.56 91 LEU A N 1
ATOM 671 C CA . LEU A 1 91 ? 10.717 3.569 -10.932 1.00 98.56 91 LEU A CA 1
ATOM 672 C C . LEU A 1 91 ? 11.538 4.791 -10.491 1.00 98.56 91 LEU A C 1
ATOM 674 O O . LEU A 1 91 ? 10.962 5.707 -9.909 1.00 98.56 91 LEU A O 1
ATOM 678 N N . ASP A 1 92 ? 12.846 4.828 -10.756 1.00 98.50 92 ASP A N 1
ATOM 679 C CA . ASP A 1 92 ? 13.698 5.964 -10.391 1.00 98.50 92 ASP A CA 1
ATOM 680 C C . ASP A 1 92 ? 13.171 7.264 -11.020 1.00 98.50 92 ASP A C 1
ATOM 682 O O . ASP A 1 92 ? 12.772 7.306 -12.186 1.00 98.50 92 ASP A O 1
ATOM 686 N N . GLY A 1 93 ? 13.076 8.320 -10.213 1.00 98.25 93 GLY A N 1
ATOM 687 C CA . GLY A 1 93 ? 12.525 9.611 -10.627 1.00 98.25 93 GLY A CA 1
ATOM 688 C C . GLY A 1 93 ? 10.997 9.669 -10.788 1.00 98.25 93 GLY A C 1
ATOM 689 O O . GLY A 1 93 ? 10.457 10.770 -10.920 1.00 98.25 93 GLY A O 1
ATOM 690 N N . ARG A 1 94 ? 10.274 8.541 -10.724 1.00 98.56 94 ARG A N 1
ATOM 691 C CA . ARG A 1 94 ? 8.798 8.511 -10.769 1.00 98.56 94 ARG A CA 1
ATOM 692 C C . ARG A 1 94 ? 8.183 9.013 -9.469 1.00 98.56 94 ARG A C 1
ATOM 694 O O . ARG A 1 94 ? 8.778 8.913 -8.397 1.00 98.56 94 ARG A O 1
ATOM 701 N N . THR A 1 95 ? 6.955 9.509 -9.544 1.00 98.75 95 THR A N 1
ATOM 702 C CA . THR A 1 95 ? 6.208 10.018 -8.394 1.00 98.75 95 THR A CA 1
ATOM 703 C C . THR A 1 95 ? 5.234 8.976 -7.848 1.00 98.75 95 THR A C 1
ATOM 705 O O . THR A 1 95 ? 4.296 8.553 -8.523 1.00 98.75 95 THR A O 1
ATOM 708 N N . LEU A 1 96 ? 5.438 8.594 -6.586 1.00 98.81 96 LEU A N 1
ATOM 709 C CA . LEU A 1 96 ? 4.563 7.743 -5.790 1.00 98.81 96 LEU A CA 1
ATOM 710 C C . LEU A 1 96 ? 3.614 8.592 -4.935 1.00 98.81 96 LEU A C 1
ATOM 712 O O . LEU A 1 96 ? 4.020 9.232 -3.964 1.00 98.81 96 LEU A O 1
ATOM 716 N N . GLY A 1 97 ? 2.332 8.543 -5.268 1.00 98.56 97 GLY A N 1
ATOM 717 C CA . GLY A 1 97 ? 1.241 9.169 -4.540 1.00 98.56 97 GLY A CA 1
ATOM 718 C C . GLY A 1 97 ? 0.600 8.239 -3.517 1.00 98.56 97 GLY A C 1
ATOM 719 O O . GLY A 1 97 ? 0.131 7.153 -3.849 1.00 98.56 97 GLY A O 1
ATOM 720 N N . LEU A 1 98 ? 0.529 8.673 -2.262 1.00 98.19 98 LEU A N 1
ATOM 721 C CA . LEU A 1 98 ? -0.018 7.894 -1.153 1.00 98.19 98 LEU A CA 1
ATOM 722 C C . LEU A 1 98 ? -1.299 8.525 -0.613 1.00 98.19 98 LEU A C 1
ATOM 724 O O . LEU A 1 98 ? -1.266 9.560 0.059 1.00 98.19 98 LEU A O 1
ATOM 728 N N . VAL A 1 99 ? -2.437 7.869 -0.841 1.00 96.81 99 VAL A N 1
ATOM 729 C CA . VAL A 1 99 ? -3.710 8.263 -0.224 1.00 96.81 99 VAL A CA 1
ATOM 730 C C . VAL A 1 99 ? -3.804 7.602 1.146 1.00 96.81 99 VAL A C 1
ATOM 732 O O . VAL A 1 99 ? -4.184 6.442 1.281 1.00 96.81 99 VAL A O 1
ATOM 735 N N . GLY A 1 100 ? -3.434 8.348 2.183 1.00 93.75 100 GLY A N 1
ATOM 736 C CA . GLY A 1 100 ? -3.291 7.837 3.541 1.00 93.75 100 GLY A CA 1
ATOM 737 C C . GLY A 1 100 ? -1.824 7.640 3.924 1.00 93.75 100 GLY A C 1
ATOM 738 O O . GLY A 1 100 ? -1.071 6.917 3.281 1.00 93.75 100 GLY A O 1
ATOM 739 N N . TYR A 1 101 ? -1.426 8.272 5.031 1.00 94.06 101 TYR A N 1
ATOM 740 C CA . TYR A 1 101 ? -0.039 8.292 5.510 1.00 94.06 101 TYR A CA 1
ATOM 741 C C . TYR A 1 101 ? 0.097 7.784 6.959 1.00 94.06 101 TYR A C 1
ATOM 743 O O . TYR A 1 101 ? 0.732 8.405 7.817 1.00 94.06 101 TYR A O 1
ATOM 751 N N . GLY A 1 102 ? -0.585 6.669 7.247 1.00 92.19 102 GLY A N 1
ATOM 752 C CA . GLY A 1 102 ? -0.438 5.902 8.490 1.00 92.19 102 GLY A CA 1
ATOM 753 C C . GLY A 1 102 ? 0.774 4.962 8.458 1.00 92.19 102 GLY A C 1
ATOM 754 O O . GLY A 1 102 ? 1.649 5.114 7.613 1.00 92.19 102 GLY A O 1
ATOM 755 N N . ALA A 1 103 ? 0.809 3.956 9.338 1.00 93.31 103 ALA A N 1
ATOM 756 C CA . ALA A 1 103 ? 1.943 3.026 9.445 1.00 93.31 103 ALA A CA 1
ATOM 757 C C . ALA A 1 103 ? 2.302 2.340 8.109 1.00 93.31 103 ALA A C 1
ATOM 759 O O . ALA A 1 103 ? 3.470 2.294 7.735 1.00 93.31 103 ALA A O 1
ATOM 760 N N . ILE A 1 104 ? 1.296 1.874 7.357 1.00 96.75 104 ILE A N 1
ATOM 761 C CA . ILE A 1 104 ? 1.499 1.238 6.044 1.00 96.75 104 ILE A CA 1
ATOM 762 C C . ILE A 1 104 ? 1.994 2.252 5.009 1.00 96.75 104 ILE A C 1
ATOM 764 O O . ILE A 1 104 ? 3.010 2.005 4.369 1.00 96.75 104 ILE A O 1
ATOM 768 N N . GLY A 1 105 ? 1.337 3.410 4.883 1.00 96.31 105 GLY A N 1
ATOM 769 C CA . GLY A 1 105 ? 1.760 4.448 3.935 1.00 96.31 105 GLY A CA 1
ATOM 770 C C . GLY A 1 105 ? 3.193 4.928 4.186 1.00 96.31 105 GLY A C 1
ATOM 771 O O . GLY A 1 105 ? 3.957 5.105 3.245 1.00 96.31 105 GLY A O 1
ATOM 772 N N . GLN A 1 106 ? 3.605 5.053 5.449 1.00 95.75 106 GLN A N 1
ATOM 773 C CA . GLN A 1 106 ? 4.984 5.399 5.811 1.00 95.75 106 GLN A CA 1
ATOM 774 C C . GLN A 1 106 ? 5.986 4.303 5.423 1.00 95.75 106 GLN A C 1
ATOM 776 O O . GLN A 1 106 ? 7.061 4.613 4.911 1.00 95.75 106 GLN A O 1
ATOM 781 N N . ALA A 1 107 ? 5.641 3.028 5.628 1.00 97.56 107 ALA A N 1
ATOM 782 C CA . ALA A 1 107 ? 6.484 1.909 5.208 1.00 97.56 107 ALA A CA 1
ATOM 783 C C . ALA A 1 107 ? 6.634 1.854 3.678 1.00 97.56 107 ALA A C 1
ATOM 785 O O . ALA A 1 107 ? 7.737 1.663 3.172 1.00 97.56 107 ALA A O 1
ATOM 786 N N . VAL A 1 108 ? 5.547 2.098 2.942 1.00 98.50 108 VAL A N 1
ATOM 787 C CA . VAL A 1 108 ? 5.557 2.174 1.475 1.00 98.50 108 VAL A CA 1
ATOM 788 C C . VAL A 1 108 ? 6.394 3.359 0.985 1.00 98.50 108 VAL A C 1
ATOM 790 O O . VAL A 1 108 ? 7.229 3.183 0.103 1.00 98.50 108 VAL A O 1
ATOM 793 N N . ALA A 1 109 ? 6.260 4.538 1.600 1.00 98.12 109 ALA A N 1
ATOM 794 C CA . ALA A 1 109 ? 7.090 5.704 1.288 1.00 98.12 109 ALA A CA 1
ATOM 795 C C . ALA A 1 109 ? 8.585 5.449 1.508 1.00 98.12 109 ALA A C 1
ATOM 797 O O . ALA A 1 109 ? 9.417 5.931 0.745 1.00 98.12 109 ALA A O 1
ATOM 798 N N . ALA A 1 110 ? 8.947 4.708 2.559 1.00 97.94 110 ALA A N 1
ATOM 799 C CA . ALA A 1 110 ? 10.339 4.369 2.825 1.00 97.94 110 ALA A CA 1
ATOM 800 C C . ALA A 1 110 ? 10.939 3.516 1.698 1.00 97.94 110 ALA A C 1
ATOM 802 O O . ALA A 1 110 ? 12.031 3.824 1.228 1.00 97.94 110 ALA A O 1
ATOM 803 N N . VAL A 1 111 ? 10.210 2.499 1.233 1.00 98.50 111 VAL A N 1
ATOM 804 C CA . VAL A 1 111 ? 10.654 1.646 0.120 1.00 98.50 111 VAL A CA 1
ATOM 805 C C . VAL A 1 111 ? 10.663 2.419 -1.202 1.00 98.50 111 VAL A C 1
ATOM 807 O O . VAL A 1 111 ? 11.648 2.341 -1.926 1.00 98.50 111 VAL A O 1
ATOM 810 N N . GLY A 1 112 ? 9.633 3.223 -1.488 1.00 98.50 112 GLY A N 1
ATOM 811 C CA . GLY A 1 112 ? 9.574 4.036 -2.709 1.00 98.50 112 GLY A CA 1
ATOM 812 C C . GLY A 1 112 ? 10.767 4.983 -2.835 1.00 98.50 112 GLY A C 1
ATOM 813 O O . GLY A 1 112 ? 11.428 5.005 -3.867 1.00 98.50 112 GLY A O 1
ATOM 814 N N . ARG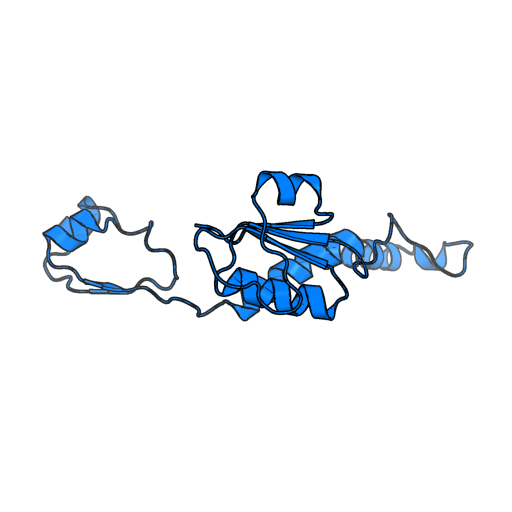 A 1 113 ? 11.125 5.683 -1.751 1.00 98.06 113 ARG A N 1
ATOM 815 C CA . ARG A 1 113 ? 12.326 6.538 -1.725 1.00 98.06 113 ARG A CA 1
ATOM 816 C C . ARG A 1 113 ? 13.618 5.748 -1.908 1.00 98.06 113 ARG A C 1
ATOM 818 O O . ARG A 1 113 ? 14.524 6.223 -2.579 1.00 98.06 113 ARG A O 1
ATOM 825 N N . ALA A 1 114 ? 13.715 4.553 -1.323 1.00 98.19 114 ALA A N 1
ATOM 826 C CA . ALA A 1 114 ? 14.883 3.690 -1.505 1.00 98.19 114 ALA A CA 1
ATOM 827 C C . ALA A 1 114 ? 15.035 3.196 -2.957 1.00 98.19 114 ALA A C 1
ATOM 829 O O . ALA A 1 114 ? 16.144 2.876 -3.370 1.00 98.19 114 ALA A O 1
ATOM 830 N N . LEU A 1 115 ? 13.939 3.166 -3.721 1.00 98.44 115 LEU A N 1
ATOM 831 C CA . LEU A 1 115 ? 13.909 2.889 -5.160 1.00 98.44 115 LEU A CA 1
ATOM 832 C C . LEU A 1 115 ? 14.032 4.157 -6.026 1.00 98.44 115 LEU A C 1
ATOM 834 O O . LEU A 1 115 ? 13.835 4.074 -7.233 1.00 98.44 115 LEU A O 1
ATOM 838 N N . GLY A 1 116 ? 14.323 5.319 -5.427 1.00 98.31 116 GLY A N 1
ATOM 839 C CA . GLY A 1 116 ? 14.534 6.574 -6.155 1.00 98.31 116 GLY A CA 1
ATOM 840 C C . GLY A 1 116 ? 13.263 7.348 -6.520 1.00 98.31 116 GLY A C 1
ATOM 841 O O . GLY A 1 116 ? 13.324 8.333 -7.254 1.00 98.31 116 GLY A O 1
ATOM 842 N N . MET A 1 117 ? 12.098 6.949 -6.002 1.00 98.69 117 MET A N 1
ATOM 843 C CA . MET A 1 117 ? 10.838 7.639 -6.284 1.00 98.69 117 MET A CA 1
ATOM 844 C C . MET A 1 117 ? 10.691 8.938 -5.479 1.00 98.69 117 MET A C 1
ATOM 846 O O . MET A 1 117 ? 11.019 9.002 -4.288 1.00 98.69 117 MET A O 1
ATOM 850 N N . ASN A 1 118 ? 10.070 9.941 -6.097 1.00 98.44 118 ASN A N 1
ATOM 851 C CA . ASN A 1 118 ? 9.496 11.092 -5.403 1.00 98.44 118 ASN A CA 1
ATOM 852 C C . ASN A 1 118 ? 8.228 10.652 -4.659 1.00 98.44 118 ASN A C 1
ATOM 854 O O . ASN A 1 118 ? 7.466 9.845 -5.183 1.00 98.44 118 ASN A O 1
ATOM 858 N N . VAL A 1 119 ? 7.956 11.177 -3.460 1.00 98.31 119 VAL A N 1
ATOM 859 C C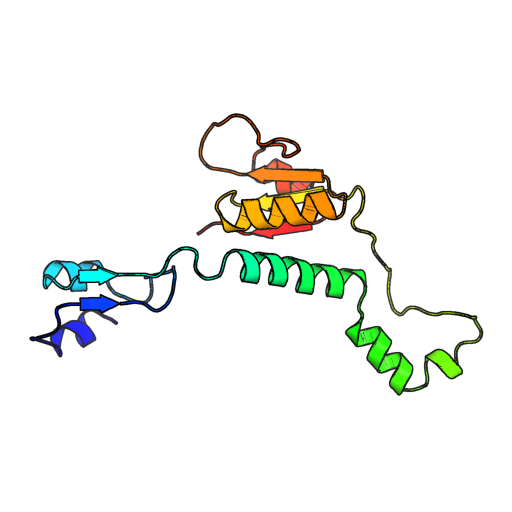A . VAL A 1 119 ? 6.771 10.764 -2.684 1.00 98.31 119 VAL A CA 1
ATOM 860 C C . VAL A 1 119 ? 5.856 11.942 -2.374 1.00 98.31 119 VAL A C 1
ATOM 862 O O . VAL A 1 119 ? 6.253 12.887 -1.687 1.00 98.31 119 VAL A O 1
ATOM 865 N N . LEU A 1 120 ? 4.602 11.825 -2.815 1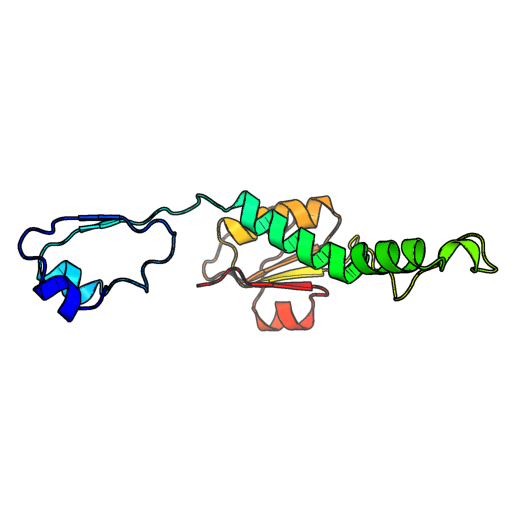.00 97.75 120 LEU A N 1
ATOM 866 C CA . LEU A 1 120 ? 3.482 12.681 -2.430 1.00 97.75 120 LEU A CA 1
ATOM 867 C C . LEU A 1 120 ? 2.580 11.925 -1.452 1.00 97.75 120 LEU A C 1
ATOM 869 O O . LEU A 1 120 ? 2.299 10.746 -1.652 1.00 97.75 120 LEU A O 1
ATOM 873 N N . ALA A 1 121 ? 2.085 12.575 -0.399 1.00 96.69 121 ALA A N 1
ATOM 874 C CA . ALA A 1 121 ? 1.198 11.913 0.557 1.00 96.69 121 ALA A CA 1
ATOM 875 C C . ALA A 1 121 ? 0.052 12.798 1.056 1.00 96.69 121 ALA A C 1
ATOM 877 O O . ALA A 1 121 ? 0.262 13.915 1.530 1.00 96.69 121 ALA A O 1
ATOM 878 N N . ALA A 1 122 ? -1.159 12.239 1.043 1.00 93.25 122 ALA A N 1
ATOM 879 C CA . ALA A 1 122 ? -2.362 12.861 1.571 1.00 93.25 122 ALA A CA 1
ATOM 880 C C . ALA A 1 122 ? -2.643 12.326 2.973 1.00 93.25 122 ALA A C 1
ATOM 882 O O . ALA A 1 122 ? -2.710 11.115 3.219 1.00 93.25 122 ALA A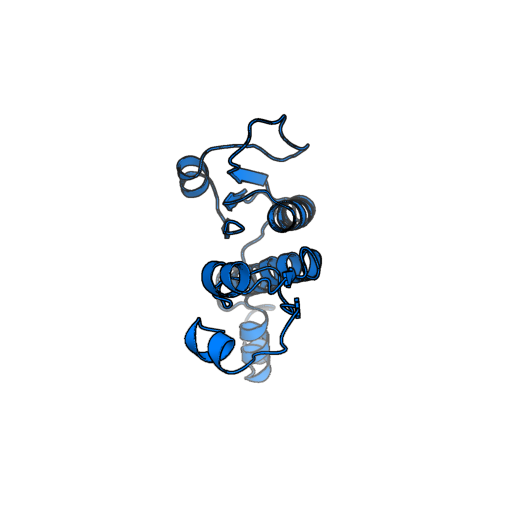 O 1
ATOM 883 N N . ARG A 1 123 ? -2.833 13.242 3.926 1.00 82.88 123 ARG A N 1
ATOM 884 C CA . ARG A 1 123 ? -3.144 12.908 5.321 1.00 82.88 123 ARG A CA 1
ATOM 885 C C . ARG A 1 123 ? -4.045 13.942 5.974 1.00 82.88 123 ARG A C 1
ATOM 887 O O . ARG A 1 123 ? -3.938 15.134 5.734 1.00 82.88 123 ARG A O 1
ATOM 894 N N . ARG A 1 124 ? -4.877 13.467 6.903 1.00 73.62 124 ARG A N 1
ATOM 895 C CA . ARG A 1 124 ? -5.904 14.259 7.605 1.00 73.62 124 ARG A CA 1
ATOM 896 C C . ARG A 1 124 ? -5.380 15.222 8.687 1.00 73.62 124 ARG A C 1
ATOM 898 O O . ARG A 1 124 ? -6.172 15.966 9.246 1.00 73.62 124 ARG A O 1
ATOM 905 N N . LYS A 1 125 ? -4.087 15.205 9.039 1.00 65.25 125 LYS A N 1
ATOM 906 C CA . LYS A 1 125 ? -3.512 16.050 10.113 1.00 65.25 125 LYS A CA 1
ATOM 907 C C . LYS A 1 125 ? -2.385 16.930 9.585 1.00 65.25 125 LYS A C 1
ATOM 909 O O . LYS A 1 125 ? -1.484 16.402 8.940 1.00 65.25 125 LYS A O 1
ATOM 914 N N . SER A 1 126 ? -2.331 18.202 9.969 1.00 57.16 126 SER A N 1
ATOM 915 C CA . SER A 1 126 ? -1.163 19.060 9.737 1.00 57.16 126 SER A CA 1
ATOM 916 C C . SER A 1 126 ? 0.012 18.597 10.605 1.00 57.16 126 SER A C 1
ATOM 918 O O . SER A 1 126 ? -0.041 18.669 11.831 1.00 57.16 126 SER A O 1
ATOM 920 N N . SER A 1 127 ? 1.080 18.097 9.997 1.00 66.12 127 SER A N 1
ATOM 921 C CA . SER A 1 127 ? 2.401 18.133 10.631 1.00 66.12 127 SER A CA 1
ATOM 922 C C . SER A 1 127 ? 3.420 18.557 9.602 1.00 66.12 127 SER A C 1
ATOM 924 O O . SER A 1 127 ? 3.151 18.512 8.403 1.00 66.12 127 SER A O 1
ATOM 926 N N . VAL A 1 128 ? 4.604 18.887 10.101 1.00 72.19 128 VAL A N 1
ATOM 927 C CA . VAL A 1 128 ? 5.810 18.995 9.291 1.00 72.19 128 VAL A CA 1
ATOM 928 C C . VAL A 1 128 ? 5.942 17.736 8.427 1.00 72.19 128 VAL A C 1
ATOM 930 O O . VAL A 1 128 ? 5.665 16.619 8.899 1.00 72.19 128 VAL A O 1
ATOM 933 N N . SER A 1 129 ? 6.273 17.942 7.154 1.00 73.38 129 SER A N 1
ATOM 934 C CA . SER A 1 129 ? 6.606 16.886 6.203 1.00 73.38 129 SER A CA 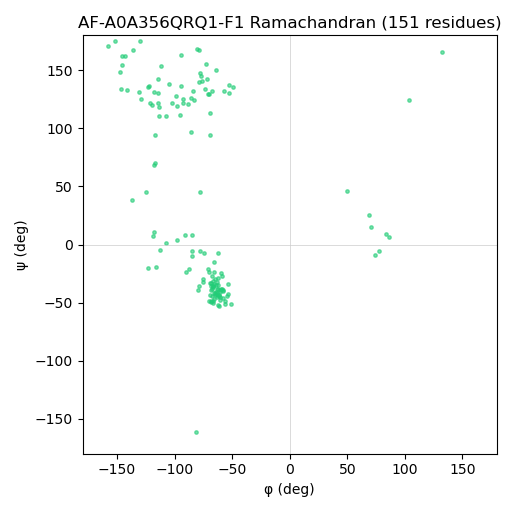1
ATOM 935 C C . SER A 1 129 ? 7.701 15.997 6.775 1.00 73.38 129 SER A C 1
ATOM 937 O O . SER A 1 129 ? 8.665 16.487 7.364 1.00 73.38 129 SER A O 1
ATOM 939 N N . ALA A 1 130 ? 7.552 14.682 6.616 1.00 82.50 130 ALA A N 1
ATOM 940 C CA . ALA A 1 130 ? 8.684 13.796 6.840 1.00 82.50 130 ALA A CA 1
ATOM 941 C C . ALA A 1 130 ? 9.768 14.123 5.802 1.00 82.50 130 ALA A C 1
ATOM 943 O O . ALA A 1 130 ? 9.456 14.558 4.692 1.00 82.50 130 ALA A O 1
ATOM 944 N N . GLU A 1 131 ? 11.033 13.923 6.157 1.00 85.25 131 GLU A N 1
ATOM 945 C CA . GLU A 1 131 ? 12.138 14.112 5.220 1.00 85.25 131 GLU A CA 1
ATOM 946 C C . GLU A 1 131 ? 11.894 13.306 3.934 1.00 85.25 131 GLU A C 1
ATOM 948 O O . GLU A 1 131 ? 11.544 12.126 3.989 1.00 85.25 131 GLU A O 1
ATOM 953 N N . GLY A 1 132 ? 12.038 13.948 2.774 1.00 88.50 132 GLY A N 1
ATOM 954 C CA . GLY A 1 132 ? 11.824 13.321 1.467 1.00 88.50 132 GLY A CA 1
ATOM 955 C C . GLY A 1 132 ? 10.369 12.982 1.118 1.00 88.50 132 GLY A C 1
ATOM 956 O O . GLY A 1 132 ? 10.156 12.203 0.195 1.00 88.50 132 GLY A O 1
ATOM 957 N N . VAL A 1 133 ? 9.373 13.518 1.835 1.00 94.62 133 VAL A N 1
ATOM 958 C CA . VAL A 1 133 ? 7.949 13.328 1.510 1.00 94.62 133 VAL A CA 1
ATOM 959 C C . VAL A 1 133 ? 7.223 14.662 1.455 1.00 94.62 133 VAL A C 1
ATOM 961 O O . VAL A 1 133 ? 7.190 15.401 2.437 1.00 94.62 133 VAL A O 1
ATOM 964 N N . THR A 1 134 ? 6.567 14.939 0.335 1.00 94.94 134 THR A N 1
ATOM 965 C CA . THR A 1 134 ? 5.762 16.148 0.155 1.00 94.94 134 THR A CA 1
ATOM 966 C C . THR A 1 134 ? 4.313 15.857 0.525 1.00 94.94 134 THR A C 1
ATOM 968 O O . THR A 1 134 ? 3.672 14.972 -0.041 1.00 94.94 134 THR A O 1
ATOM 971 N N . TYR A 1 135 ? 3.767 16.593 1.493 1.00 94.25 135 TYR A N 1
ATOM 972 C CA . TYR A 1 135 ? 2.349 16.478 1.831 1.00 94.25 135 TYR A CA 1
ATOM 973 C C . TYR A 1 135 ? 1.504 17.348 0.911 1.00 94.25 135 TYR A C 1
ATOM 975 O O . TYR A 1 135 ? 1.811 18.521 0.720 1.00 94.25 135 TYR A O 1
ATOM 983 N N . THR A 1 136 ? 0.432 16.773 0.375 1.00 93.56 136 THR A N 1
ATOM 984 C CA . THR A 1 136 ? -0.479 17.458 -0.546 1.00 93.56 136 THR A CA 1
ATOM 985 C C . THR A 1 136 ? -1.898 16.886 -0.451 1.00 93.56 136 THR A C 1
ATOM 987 O O . THR A 1 136 ? -2.147 15.946 0.312 1.00 93.56 136 THR A O 1
ATOM 990 N N . ASP A 1 137 ? -2.852 17.485 -1.156 1.00 94.06 137 ASP A N 1
ATOM 991 C CA . ASP A 1 137 ? -4.231 17.008 -1.233 1.00 94.06 137 ASP A CA 1
ATOM 992 C C . ASP A 1 137 ? -4.390 15.830 -2.217 1.00 94.06 137 ASP A C 1
ATOM 994 O O . ASP A 1 137 ? -3.491 15.487 -2.988 1.00 94.06 137 ASP A O 1
ATOM 998 N N . VAL A 1 138 ? -5.545 15.166 -2.158 1.00 95.56 138 VAL A N 1
ATOM 999 C CA . VAL A 1 138 ? -5.828 13.973 -2.970 1.00 95.56 138 VAL A CA 1
ATOM 1000 C C . VAL A 1 138 ? -5.919 14.304 -4.464 1.00 95.56 138 VAL A C 1
ATOM 1002 O O . VAL A 1 138 ? -5.443 13.516 -5.280 1.00 95.56 138 VAL A O 1
ATOM 1005 N N . ASP A 1 139 ? -6.456 15.468 -4.831 1.00 96.75 139 ASP A N 1
ATOM 1006 C CA . ASP A 1 139 ? -6.580 15.875 -6.236 1.00 96.75 139 ASP A CA 1
ATOM 1007 C C . ASP A 1 139 ? -5.197 16.117 -6.849 1.00 96.75 139 ASP A C 1
ATOM 1009 O O . ASP A 1 139 ? -4.926 15.743 -7.991 1.00 96.75 139 ASP A O 1
ATOM 1013 N N . THR A 1 140 ? -4.287 16.697 -6.069 1.00 97.12 140 THR A N 1
ATOM 1014 C CA . THR A 1 140 ? -2.883 16.868 -6.432 1.00 97.12 140 THR A CA 1
ATOM 1015 C C . THR A 1 140 ? -2.167 15.530 -6.575 1.00 97.12 140 THR A C 1
ATOM 1017 O O . THR A 1 140 ? -1.459 15.338 -7.560 1.00 97.12 140 THR A O 1
ATOM 1020 N N . ILE A 1 141 ? -2.409 14.565 -5.680 1.00 97.75 141 ILE A N 1
ATOM 1021 C CA . ILE A 1 141 ? -1.876 13.202 -5.836 1.00 97.75 141 ILE A CA 1
ATOM 1022 C C . ILE A 1 141 ? -2.301 12.587 -7.165 1.00 97.75 141 ILE A C 1
ATOM 1024 O O . ILE A 1 141 ? -1.445 12.105 -7.902 1.00 97.75 141 ILE A O 1
ATOM 1028 N N . PHE A 1 142 ? -3.593 12.611 -7.490 1.00 97.94 142 PHE A N 1
ATOM 1029 C CA . PHE A 1 142 ? -4.081 12.012 -8.734 1.00 97.94 142 PHE A CA 1
ATOM 1030 C C . PHE A 1 142 ? -3.551 12.711 -9.985 1.00 97.94 142 PHE A C 1
ATOM 1032 O O . PHE A 1 142 ? -3.396 12.070 -11.020 1.00 97.94 142 PHE A O 1
ATOM 1039 N N . ARG A 1 143 ? -3.276 14.013 -9.898 1.00 98.25 143 ARG A N 1
ATOM 1040 C CA . ARG A 1 143 ? -2.761 14.802 -11.018 1.00 98.25 143 ARG A CA 1
ATOM 1041 C C . ARG A 1 143 ? -1.265 14.601 -11.260 1.00 98.25 143 ARG A C 1
ATOM 1043 O O . ARG A 1 143 ? -0.839 14.676 -12.406 1.00 98.25 143 ARG A O 1
ATOM 1050 N N . GLU A 1 144 ? -0.477 14.414 -10.204 1.00 98.31 144 GLU A N 1
ATOM 1051 C CA . GLU A 1 144 ? 0.990 14.524 -10.264 1.00 98.31 144 GLU A CA 1
ATOM 1052 C C . GLU A 1 144 ? 1.732 13.197 -10.038 1.00 98.31 144 GLU A C 1
ATOM 1054 O O . GLU A 1 144 ? 2.953 13.156 -10.166 1.00 98.31 144 GLU A O 1
ATOM 1059 N N . SER A 1 145 ? 1.027 12.109 -9.711 1.00 98.62 145 SER A N 1
ATOM 1060 C CA . SER A 1 145 ? 1.657 10.807 -9.449 1.00 98.62 145 SER A CA 1
ATOM 1061 C C . SER A 1 145 ? 1.688 9.911 -10.686 1.00 98.62 145 SER A C 1
ATOM 1063 O O . SER A 1 145 ? 0.673 9.749 -11.359 1.00 98.62 145 SER A O 1
ATOM 1065 N N . ASP A 1 146 ? 2.820 9.246 -10.923 1.00 98.56 146 ASP A N 1
ATOM 1066 C CA . ASP A 1 146 ? 2.924 8.135 -11.878 1.00 98.56 146 ASP A CA 1
ATOM 1067 C C . ASP A 1 146 ? 2.295 6.851 -11.304 1.00 98.56 146 ASP A C 1
ATOM 1069 O O . ASP A 1 146 ? 1.745 6.028 -12.032 1.00 98.56 146 ASP A O 1
ATOM 1073 N N . VAL A 1 147 ? 2.375 6.676 -9.979 1.00 98.56 147 VAL A N 1
ATOM 1074 C CA . VAL A 1 147 ? 1.830 5.525 -9.248 1.00 98.56 147 VAL A CA 1
ATOM 1075 C C . VAL A 1 147 ? 1.023 6.025 -8.061 1.00 98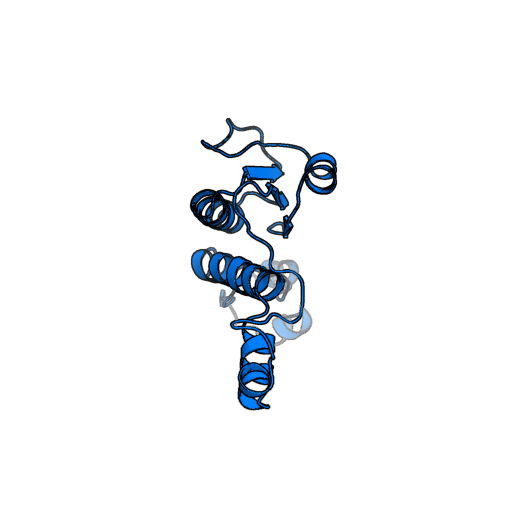.56 147 VAL A C 1
ATOM 1077 O O . VAL A 1 147 ? 1.526 6.814 -7.267 1.00 98.56 147 VAL A O 1
ATOM 1080 N N . VAL A 1 148 ? -0.202 5.529 -7.881 1.00 98.56 148 VAL A N 1
ATOM 1081 C CA . VAL A 1 148 ? -1.027 5.833 -6.702 1.00 98.56 148 VAL A CA 1
ATOM 1082 C C . VAL A 1 148 ? -1.256 4.567 -5.879 1.00 98.56 148 VAL A C 1
ATOM 1084 O O . VAL A 1 148 ? -1.682 3.546 -6.414 1.00 98.56 148 VAL A O 1
ATOM 1087 N N . SER A 1 149 ? -1.017 4.643 -4.568 1.00 98.56 149 SER A N 1
ATOM 1088 C CA . SER A 1 149 ? -1.286 3.565 -3.610 1.00 98.56 149 SER A CA 1
ATOM 1089 C C . SER A 1 149 ? -2.213 4.032 -2.484 1.00 98.56 149 SER A C 1
ATOM 1091 O O . SER A 1 149 ? -2.055 5.123 -1.926 1.00 98.56 149 SER A O 1
ATOM 1093 N N . LEU A 1 150 ? -3.200 3.198 -2.144 1.00 97.81 150 LEU A N 1
ATOM 1094 C CA . LEU A 1 150 ? -4.261 3.515 -1.185 1.00 97.81 150 LEU A CA 1
ATOM 1095 C C . LEU A 1 150 ? -3.993 2.850 0.172 1.00 97.81 150 LEU A C 1
ATOM 1097 O O . LEU A 1 150 ? -3.899 1.628 0.283 1.00 97.81 150 LEU A O 1
ATOM 1101 N N . HIS A 1 151 ? -3.911 3.662 1.224 1.00 95.88 151 HIS A N 1
ATOM 1102 C CA . HIS A 1 151 ? -3.642 3.251 2.607 1.00 95.88 151 HIS A CA 1
ATOM 1103 C C . HIS A 1 151 ? -4.548 3.988 3.603 1.00 95.88 151 HIS A C 1
ATOM 1105 O O . HIS A 1 151 ? -4.124 4.388 4.695 1.00 95.88 151 HIS A O 1
ATOM 1111 N N . CYS A 1 152 ? -5.804 4.193 3.212 1.00 91.12 152 CYS A N 1
ATOM 1112 C CA . CYS A 1 152 ? -6.848 4.826 4.004 1.00 91.12 152 CYS A CA 1
ATOM 1113 C C . CYS A 1 152 ? -7.977 3.827 4.334 1.00 91.12 152 CYS A C 1
ATOM 1115 O O . CYS A 1 152 ? -8.282 2.980 3.496 1.00 91.12 152 CYS A O 1
ATOM 1117 N N . PRO A 1 153 ? -8.564 3.899 5.545 1.00 81.50 153 PRO A N 1
ATOM 1118 C CA . PRO A 1 153 ? -9.784 3.171 5.889 1.00 81.50 153 PRO A CA 1
ATOM 1119 C C . PRO A 1 153 ? -11.026 3.781 5.235 1.00 81.50 153 PRO A C 1
ATOM 1121 O O . PRO A 1 153 ? -10.988 4.998 4.930 1.00 81.50 1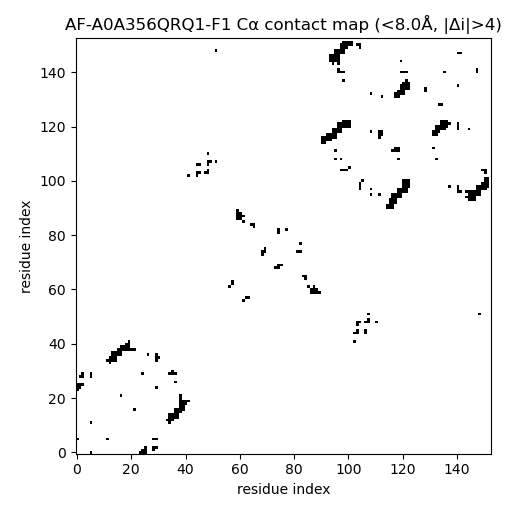53 PRO A O 1
#

Secondary structure (DSSP, 8-state):
--HHHHHT-TT--EEE-SSS--TTS-HHHHHHTT-EEE---STTHHHHHHHHHHHHHHHHH-HHHHHHHHHTTHHHH-SSS---SS-----TT-EEEEE--SHHHHHHHHHHHHTT-EEEEE-SS--PPPTT-EE--HHHHHHH-SEEEE---